Protein AF-A0A3D2X0L3-F1 (afdb_monomer_lite)

Radius of gyration: 28.04 Å; chains: 1; bounding box: 68×43×74 Å

Secondary structure (DSSP, 8-state):
---EEEEEEEE-SPP---TT-EEEEE-TT--EEEEEEEEEEEEETTTTEEEEEEEEEHHHHTT--EE--S-HHHHSPPSS-------TT-EEETTTTEEHHHHHHHHHHHT--BGGGGGGGTTT-STTTTTTTTTTHHHHHHHTT--GGGSBPPPP-S-SS---HHHHHT-----

Structure (mmCIF, N/CA/C/O backbone):
data_AF-A0A3D2X0L3-F1
#
_entry.id   AF-A0A3D2X0L3-F1
#
loop_
_atom_site.group_PDB
_atom_site.id
_atom_site.type_symbol
_atom_site.label_atom_id
_atom_site.label_alt_id
_atom_site.label_comp_id
_atom_site.label_asym_id
_atom_site.label_entity_id
_atom_site.label_seq_id
_atom_site.pdbx_PDB_ins_code
_atom_site.Cartn_x
_atom_site.Cartn_y
_atom_site.Cartn_z
_atom_site.occupancy
_atom_site.B_iso_or_equiv
_atom_site.auth_seq_id
_atom_site.auth_comp_id
_atom_site.auth_asym_id
_atom_site.auth_atom_id
_atom_site.pdbx_PDB_model_num
ATOM 1 N N . ASN A 1 1 ? -24.242 -9.607 47.322 1.00 45.78 1 ASN A N 1
ATOM 2 C CA . ASN A 1 1 ? -24.404 -10.286 46.016 1.00 45.78 1 ASN A CA 1
ATOM 3 C C . ASN A 1 1 ? -24.070 -9.329 44.886 1.00 45.78 1 ASN A C 1
ATOM 5 O O . ASN A 1 1 ? -24.966 -8.875 44.189 1.00 45.78 1 ASN A O 1
ATOM 9 N N . GLU A 1 2 ? -22.793 -9.000 44.711 1.00 59.47 2 GLU A N 1
ATOM 10 C CA . GLU A 1 2 ? -22.341 -8.209 43.562 1.00 59.47 2 GLU A CA 1
ATOM 11 C C . GLU A 1 2 ? -21.784 -9.179 42.518 1.00 59.47 2 GLU A C 1
ATOM 13 O O . GLU A 1 2 ? -20.643 -9.620 42.600 1.00 59.47 2 GLU A O 1
ATOM 18 N N . SER A 1 3 ? -22.630 -9.613 41.583 1.00 80.56 3 SER A N 1
ATOM 19 C CA . SER A 1 3 ? -22.242 -10.537 40.505 1.00 80.56 3 SER A CA 1
ATOM 20 C C . SER A 1 3 ? -21.736 -9.818 39.248 1.00 80.56 3 SER A C 1
ATOM 22 O O . SER A 1 3 ? -21.278 -10.468 38.306 1.00 80.56 3 SER A O 1
ATOM 24 N N . THR A 1 4 ? -21.802 -8.484 39.218 1.00 87.25 4 THR A N 1
ATOM 25 C CA . THR A 1 4 ? -21.570 -7.674 38.016 1.00 87.25 4 THR A CA 1
ATOM 26 C C . THR A 1 4 ? -20.696 -6.465 38.312 1.00 87.25 4 THR A C 1
ATOM 28 O O . THR A 1 4 ? -20.857 -5.849 39.361 1.00 87.25 4 THR A O 1
ATOM 31 N N . ALA A 1 5 ? -19.828 -6.105 37.371 1.00 90.06 5 ALA A N 1
ATOM 32 C CA . ALA A 1 5 ? -18.968 -4.929 37.428 1.00 90.06 5 ALA A CA 1
ATOM 33 C C . ALA A 1 5 ? -19.333 -3.944 36.308 1.00 90.06 5 ALA A C 1
ATOM 35 O O . ALA A 1 5 ? -19.627 -4.353 35.180 1.00 90.06 5 ALA A O 1
ATOM 36 N N . GLU A 1 6 ? -19.299 -2.648 36.612 1.00 93.12 6 GLU A N 1
ATOM 37 C CA . GLU A 1 6 ? -19.450 -1.582 35.622 1.00 93.12 6 GLU A CA 1
ATOM 38 C C . GLU A 1 6 ? -18.067 -1.110 35.162 1.00 93.12 6 GLU A C 1
ATOM 40 O O . GLU A 1 6 ? -17.219 -0.757 35.980 1.00 93.12 6 GLU A O 1
ATOM 45 N N . VAL A 1 7 ? -17.839 -1.108 33.849 1.00 93.25 7 VAL A N 1
ATOM 46 C CA . VAL A 1 7 ? -16.586 -0.654 33.233 1.00 93.25 7 VAL A CA 1
ATOM 47 C C . VAL A 1 7 ? -16.899 0.491 32.281 1.00 93.25 7 VAL A C 1
ATOM 49 O O . VAL A 1 7 ? -17.898 0.463 31.563 1.00 93.25 7 VAL A O 1
ATOM 52 N N . ILE A 1 8 ? -16.050 1.515 32.275 1.00 94.12 8 ILE A N 1
ATOM 53 C CA . ILE A 1 8 ? -16.180 2.663 31.377 1.00 94.12 8 ILE A CA 1
ATOM 54 C C . ILE A 1 8 ? -15.081 2.559 30.332 1.00 94.12 8 ILE A C 1
ATOM 56 O O . ILE A 1 8 ? -13.901 2.600 30.675 1.00 94.12 8 ILE A O 1
ATOM 60 N N . LEU A 1 9 ? -15.469 2.461 29.064 1.00 93.25 9 LEU A N 1
ATOM 61 C CA . LEU A 1 9 ? -14.533 2.404 27.949 1.00 93.25 9 LEU A CA 1
ATOM 62 C C . LEU A 1 9 ? -14.677 3.639 27.054 1.00 93.25 9 LEU A C 1
ATOM 64 O O . LEU A 1 9 ? -15.803 4.017 26.706 1.00 93.25 9 LEU A O 1
ATOM 68 N N . PRO A 1 10 ? -13.562 4.274 26.654 1.00 92.25 10 PRO A N 1
ATOM 69 C CA . PRO A 1 10 ? -13.583 5.239 25.570 1.00 92.25 10 PRO A CA 1
ATOM 70 C C . PRO A 1 10 ? -13.825 4.516 24.238 1.00 92.25 10 PRO A C 1
ATOM 72 O O . PRO A 1 10 ? -13.241 3.473 23.953 1.00 92.25 10 PRO A O 1
ATOM 75 N N . HIS A 1 11 ? -14.698 5.082 23.417 1.00 92.00 11 HIS A N 1
ATOM 76 C CA . HIS A 1 11 ? -15.043 4.600 22.091 1.00 92.00 11 HIS A CA 1
ATOM 77 C C . HIS A 1 11 ? -14.860 5.740 21.088 1.00 92.00 11 HIS A C 1
ATOM 79 O O . HIS A 1 11 ? -15.604 6.727 21.090 1.00 92.00 11 HIS A O 1
ATOM 85 N N . GLU A 1 12 ? -13.821 5.608 20.268 1.00 88.44 12 GLU A N 1
ATOM 86 C CA . GLU A 1 12 ? -13.377 6.634 19.318 1.00 88.44 12 GLU A CA 1
ATOM 87 C C . GLU A 1 12 ? -14.202 6.651 18.023 1.00 88.44 12 GLU A C 1
ATOM 89 O O . GLU A 1 12 ? -14.248 7.659 17.324 1.00 88.44 12 GLU A O 1
ATOM 94 N N . TYR A 1 13 ? -14.886 5.549 17.713 1.00 87.25 13 TYR A N 1
ATOM 95 C CA . TYR A 1 13 ? -15.714 5.422 16.519 1.00 87.25 13 TYR A CA 1
ATOM 96 C C . TYR A 1 13 ? -17.123 5.981 16.747 1.00 87.25 13 TYR A C 1
ATOM 98 O O . TYR A 1 13 ? -17.556 6.230 17.878 1.00 87.25 13 TYR A O 1
ATOM 106 N N . ILE A 1 14 ? -17.859 6.179 15.650 1.00 86.62 14 ILE A N 1
ATOM 107 C CA . ILE A 1 14 ? -19.290 6.484 15.713 1.00 86.62 14 ILE A CA 1
ATOM 108 C C . ILE A 1 14 ? -19.996 5.225 16.238 1.00 86.62 14 ILE A C 1
ATOM 110 O O . ILE A 1 14 ? -19.920 4.186 15.578 1.00 86.62 14 ILE A O 1
ATOM 114 N N . PRO A 1 15 ? -20.669 5.283 17.401 1.00 85.62 15 PRO A N 1
ATOM 115 C CA . PRO A 1 15 ? -21.303 4.106 17.968 1.00 85.62 15 PRO A CA 1
ATOM 116 C C . PRO A 1 15 ? -22.421 3.601 17.054 1.00 85.62 15 PRO A C 1
ATOM 118 O O . PRO A 1 15 ? -23.367 4.329 16.759 1.00 85.62 15 PRO A O 1
ATOM 121 N N . ALA A 1 16 ? -22.327 2.340 16.638 1.00 86.62 16 ALA A N 1
ATOM 122 C CA . ALA A 1 16 ? -23.366 1.663 15.860 1.00 86.62 16 ALA A CA 1
ATOM 123 C C . ALA A 1 16 ? -24.437 0.982 16.741 1.00 86.62 16 ALA A C 1
ATOM 125 O O . ALA A 1 16 ? -25.335 0.327 16.221 1.00 86.62 16 ALA A O 1
ATOM 126 N N . PHE A 1 17 ? -24.332 1.119 18.064 1.00 87.25 17 PHE A N 1
ATOM 127 C CA . PHE A 1 17 ? -25.174 0.473 19.074 1.00 87.25 17 PHE A CA 1
ATOM 128 C C . PHE A 1 17 ? -25.852 1.510 19.976 1.00 87.25 17 PHE A C 1
ATOM 130 O O . PHE A 1 17 ? -25.424 2.667 20.061 1.00 87.25 17 PHE A O 1
ATOM 137 N N . LYS A 1 18 ? -26.919 1.093 20.655 1.00 89.94 18 LYS A N 1
ATOM 138 C CA . LYS A 1 18 ? -27.722 1.905 21.574 1.00 89.94 18 LYS A CA 1
ATOM 139 C C . LYS A 1 18 ? -27.572 1.414 23.015 1.00 89.94 18 LYS A C 1
ATOM 141 O O . LYS A 1 18 ? -27.026 0.351 23.293 1.00 89.94 18 LYS A O 1
ATOM 146 N N . VAL A 1 19 ? -28.067 2.218 23.953 1.00 91.12 19 VAL A N 1
ATOM 147 C CA . VAL A 1 19 ? -28.199 1.807 25.357 1.00 91.12 19 VAL A CA 1
ATOM 148 C C . VAL A 1 19 ? -29.169 0.623 25.440 1.00 91.12 19 VAL A C 1
ATOM 150 O O . VAL A 1 19 ? -30.259 0.695 24.877 1.00 91.12 19 VAL A O 1
ATOM 153 N N . GLY A 1 20 ? -28.763 -0.444 26.128 1.00 89.38 20 GLY A N 1
ATOM 154 C CA . GLY A 1 20 ? -29.472 -1.725 26.223 1.00 89.38 20 GLY A CA 1
ATOM 155 C C . GLY A 1 20 ? -28.964 -2.810 25.265 1.00 89.38 20 GLY A C 1
ATOM 156 O O . GLY A 1 20 ? -29.277 -3.983 25.460 1.00 89.38 20 GLY A O 1
ATOM 157 N N . ASP A 1 21 ? -28.153 -2.459 24.263 1.00 91.06 21 ASP A N 1
ATOM 158 C CA . ASP A 1 21 ? -27.589 -3.453 23.348 1.00 91.06 21 ASP A CA 1
ATOM 159 C C . ASP A 1 21 ? -26.460 -4.248 24.018 1.00 91.06 21 ASP A C 1
ATOM 161 O O . ASP A 1 21 ? -25.726 -3.745 24.877 1.00 91.06 21 ASP A O 1
ATOM 165 N N . LYS A 1 22 ? -26.294 -5.501 23.587 1.00 91.88 22 LYS A N 1
ATOM 166 C CA . LYS A 1 22 ? -25.153 -6.339 23.957 1.00 91.88 22 LYS A CA 1
ATOM 167 C C . LYS A 1 22 ? -24.033 -6.162 22.946 1.00 91.88 22 LYS A C 1
ATOM 169 O O . LYS A 1 22 ? -24.240 -6.358 21.751 1.00 91.88 22 LYS A O 1
ATOM 174 N N . ILE A 1 23 ? -22.847 -5.811 23.432 1.00 92.06 23 ILE A N 1
ATOM 175 C CA . ILE A 1 23 ? -21.671 -5.576 22.597 1.00 92.06 23 ILE A CA 1
ATOM 176 C C . ILE A 1 23 ? -20.517 -6.509 22.976 1.00 92.06 23 ILE A C 1
ATOM 178 O O . ILE A 1 23 ? -20.298 -6.780 24.160 1.00 92.06 23 ILE A O 1
ATOM 182 N N . PRO A 1 24 ? -19.746 -7.000 21.991 1.00 92.75 24 PRO A N 1
ATOM 183 C CA . PRO A 1 24 ? -18.588 -7.842 22.251 1.00 92.75 24 PRO A CA 1
ATOM 184 C C . PRO A 1 24 ? -17.455 -7.027 22.884 1.00 92.75 24 PRO A C 1
ATOM 186 O O . PRO A 1 24 ? -16.933 -6.086 22.274 1.00 92.75 24 PRO A O 1
ATOM 189 N N . VAL A 1 25 ? -17.036 -7.416 24.088 1.00 93.31 25 VAL A N 1
ATOM 190 C CA . VAL A 1 25 ? -15.901 -6.799 24.789 1.00 93.31 25 VAL A CA 1
ATOM 191 C C . VAL A 1 25 ? -14.650 -7.663 24.694 1.00 93.31 25 VAL A C 1
ATOM 193 O O . VAL A 1 25 ? -14.714 -8.894 24.610 1.00 93.31 25 VAL A O 1
ATOM 196 N N . ALA A 1 26 ? -13.499 -7.001 24.687 1.00 93.31 26 ALA A N 1
ATOM 197 C CA . ALA A 1 26 ? -12.195 -7.619 24.526 1.00 93.31 26 ALA A CA 1
ATOM 198 C C . ALA A 1 26 ? -11.211 -7.190 25.621 1.00 93.31 26 ALA A C 1
ATOM 200 O O . ALA A 1 26 ? -11.364 -6.133 26.244 1.00 93.31 26 ALA A O 1
ATOM 201 N N . ASP A 1 27 ? -10.199 -8.026 25.842 1.00 93.69 27 ASP A N 1
ATOM 202 C CA . ASP A 1 27 ? -9.069 -7.719 26.719 1.00 93.69 27 ASP A CA 1
ATOM 203 C C . ASP A 1 27 ? -8.007 -6.839 26.033 1.00 93.69 27 ASP A C 1
ATOM 205 O O . ASP A 1 27 ? -8.134 -6.460 24.866 1.00 93.69 27 ASP A O 1
ATOM 209 N N . GLN A 1 28 ? -6.928 -6.536 26.758 1.00 91.19 28 GLN A N 1
ATOM 210 C CA . GLN A 1 28 ? -5.771 -5.777 26.263 1.00 91.19 28 GLN A CA 1
ATOM 211 C C . GLN A 1 28 ? -5.075 -6.392 25.028 1.00 91.19 28 GLN A C 1
ATOM 213 O O . GLN A 1 28 ? -4.314 -5.704 24.352 1.00 91.19 28 GLN A O 1
ATOM 218 N N . HIS A 1 29 ? -5.314 -7.672 24.726 1.00 90.31 29 HIS A N 1
ATOM 219 C CA . HIS A 1 29 ? -4.767 -8.373 23.560 1.00 90.31 29 HIS A CA 1
ATOM 220 C C . HIS A 1 29 ? -5.793 -8.501 22.421 1.00 90.31 29 HIS A C 1
ATOM 222 O O . HIS A 1 29 ? -5.514 -9.142 21.407 1.00 90.31 29 HIS A O 1
ATOM 228 N N . GLY A 1 30 ? -6.990 -7.924 22.571 1.00 86.62 30 GLY A N 1
ATOM 229 C CA . GLY A 1 30 ? -8.071 -8.024 21.591 1.00 86.62 30 GLY A CA 1
ATOM 230 C C . GLY A 1 30 ? -8.813 -9.366 21.612 1.00 86.62 30 GLY A C 1
ATOM 231 O O . GLY A 1 30 ? -9.643 -9.626 20.725 1.00 86.62 30 GLY A O 1
ATOM 232 N N . LYS A 1 31 ? -8.563 -10.225 22.611 1.00 89.62 31 LYS A N 1
ATOM 233 C CA . LYS A 1 31 ? -9.270 -11.500 22.766 1.00 89.62 31 LYS A CA 1
ATOM 234 C C . LYS A 1 31 ? -10.683 -11.242 23.274 1.00 89.62 31 LYS A C 1
ATOM 236 O O . LYS A 1 31 ? -10.885 -10.488 24.219 1.00 89.62 31 LYS A O 1
ATOM 241 N N . PHE A 1 32 ? -11.657 -11.897 22.649 1.00 91.25 32 PHE A N 1
ATOM 242 C CA . PHE A 1 32 ? -13.054 -11.833 23.066 1.00 91.25 32 PHE A CA 1
ATOM 243 C C . PHE A 1 32 ? -13.227 -12.397 24.484 1.00 91.25 32 PHE A C 1
ATOM 245 O O . PHE A 1 32 ? -12.731 -13.491 24.775 1.00 91.25 32 PHE A O 1
ATOM 252 N N . LEU A 1 33 ? -13.926 -11.654 25.344 1.00 91.38 33 LEU A N 1
ATOM 253 C CA . LEU A 1 33 ? -14.230 -12.061 26.717 1.00 91.38 33 LEU A CA 1
ATOM 254 C C . LEU A 1 33 ? -15.691 -12.491 26.856 1.00 91.38 33 LEU A C 1
ATOM 256 O O . LEU A 1 33 ? -15.963 -13.642 27.190 1.00 91.38 33 LEU A O 1
ATOM 260 N N . GLU A 1 34 ? -16.620 -11.569 26.611 1.00 91.88 34 GLU A N 1
ATOM 261 C CA . GLU A 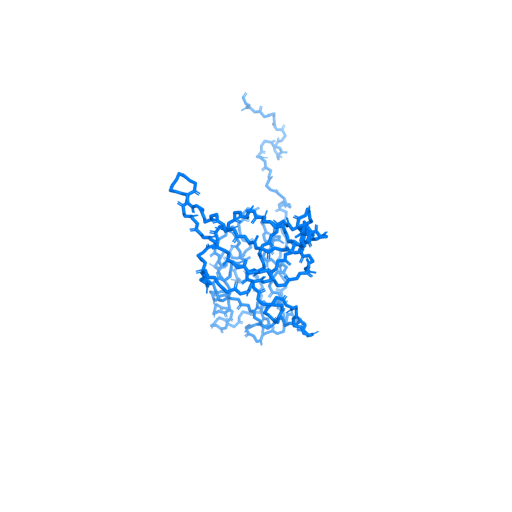1 34 ? -18.061 -11.788 26.738 1.00 91.88 34 GLU A CA 1
ATOM 262 C C . GLU A 1 34 ? -18.850 -10.730 25.953 1.00 91.88 34 GLU A C 1
ATOM 264 O O . GLU A 1 34 ? -18.284 -9.778 25.410 1.00 91.88 34 GLU A O 1
ATOM 269 N N . GLU A 1 35 ? -20.170 -10.896 25.899 1.00 92.44 35 GLU A N 1
ATOM 270 C CA . GLU A 1 35 ? -21.084 -9.851 25.445 1.00 92.44 35 GLU A CA 1
ATOM 271 C C . GLU A 1 35 ? -21.576 -9.041 26.648 1.00 92.44 35 GLU A C 1
ATOM 273 O O . GLU A 1 35 ? -22.291 -9.561 27.507 1.00 92.44 35 GLU A O 1
ATOM 278 N N . ALA A 1 36 ? -21.178 -7.772 26.70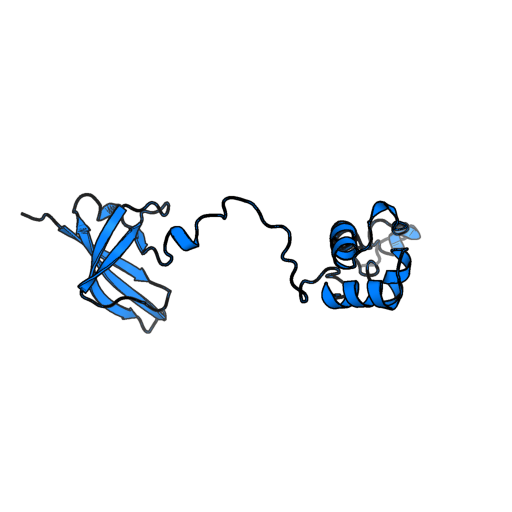9 1.00 92.50 36 ALA A N 1
ATOM 279 C CA . ALA A 1 36 ? -21.519 -6.860 27.793 1.00 92.50 36 ALA A CA 1
ATOM 280 C C . ALA A 1 36 ? -22.689 -5.955 27.396 1.00 92.50 36 ALA A C 1
ATOM 282 O O . ALA A 1 36 ? -22.776 -5.503 26.255 1.00 92.50 36 ALA A O 1
ATOM 283 N N . GLU A 1 37 ? -23.581 -5.667 28.338 1.00 93.19 37 GLU A N 1
ATOM 284 C CA . GLU A 1 37 ? -24.736 -4.794 28.104 1.00 93.19 37 GLU A CA 1
ATOM 285 C C . GLU A 1 37 ? -24.341 -3.321 28.259 1.00 93.19 37 GLU A C 1
ATOM 287 O O . GLU A 1 37 ? -23.687 -2.944 29.238 1.00 93.19 37 GLU A O 1
ATOM 292 N N . VAL A 1 38 ? -24.747 -2.473 27.314 1.00 93.88 38 VAL A N 1
ATOM 293 C CA . VAL A 1 38 ? -24.506 -1.027 27.381 1.00 93.88 38 VAL A CA 1
ATOM 294 C C . VAL A 1 38 ? -25.507 -0.377 28.332 1.00 93.88 38 VAL A C 1
ATOM 296 O O . VAL A 1 38 ? -26.688 -0.263 28.023 1.00 93.88 38 VAL A O 1
ATOM 299 N N . VAL A 1 39 ? -25.026 0.128 29.466 1.00 93.19 39 VAL A N 1
ATOM 300 C CA . VAL A 1 39 ? -25.867 0.774 30.489 1.00 93.19 39 VAL A CA 1
ATOM 301 C C . VAL A 1 39 ? -26.071 2.253 30.189 1.00 93.19 39 VAL A C 1
ATOM 303 O O . VAL A 1 39 ? -27.145 2.812 30.406 1.00 93.19 39 VAL A O 1
ATOM 306 N N . LYS A 1 40 ? -25.016 2.925 29.724 1.00 92.00 40 LYS A N 1
ATOM 307 C CA . LYS A 1 40 ? -25.028 4.374 29.527 1.00 92.00 40 LYS A CA 1
ATOM 308 C C . LYS A 1 40 ? -23.998 4.785 28.495 1.00 92.00 40 LYS A C 1
ATOM 310 O O . LYS A 1 40 ? -22.905 4.238 28.431 1.00 92.00 40 LYS A O 1
ATOM 315 N N . MET A 1 41 ? -24.318 5.821 27.734 1.00 91.75 41 MET A N 1
ATOM 316 C CA . MET A 1 41 ? -23.386 6.441 26.801 1.00 91.75 41 MET A CA 1
ATOM 317 C C . MET A 1 41 ? -23.340 7.941 27.044 1.00 91.75 41 MET A C 1
ATOM 319 O O . MET A 1 41 ? -24.372 8.588 27.227 1.00 91.75 41 MET A O 1
ATOM 323 N N . ARG A 1 42 ? -22.132 8.503 27.077 1.00 91.94 42 ARG A N 1
ATOM 324 C CA . ARG A 1 42 ? -21.912 9.944 27.221 1.00 91.94 42 ARG A CA 1
ATOM 325 C C . ARG A 1 42 ? -20.901 10.416 26.197 1.00 91.94 42 ARG A C 1
ATOM 327 O O . ARG A 1 42 ? -19.822 9.854 26.099 1.00 91.94 42 ARG A O 1
ATOM 334 N N . PHE A 1 43 ? -21.213 11.483 25.476 1.00 91.44 43 PHE A N 1
ATOM 335 C CA . PHE A 1 43 ? -20.255 12.097 24.564 1.00 91.44 43 PHE A CA 1
ATOM 336 C C . PHE A 1 43 ? -19.432 13.164 25.287 1.00 91.44 43 PHE A C 1
ATOM 338 O O . PHE A 1 43 ? -19.979 14.131 25.825 1.00 91.44 43 PHE A O 1
ATOM 345 N N . ASN A 1 44 ? -18.110 13.005 25.296 1.00 90.12 44 ASN A N 1
ATOM 346 C CA . ASN A 1 44 ? -17.208 14.002 25.849 1.00 90.12 44 ASN A CA 1
ATOM 347 C C . ASN A 1 44 ? -16.834 15.026 24.769 1.00 90.12 44 ASN A C 1
ATOM 349 O O . ASN A 1 44 ? -15.976 14.766 23.930 1.00 90.12 44 ASN A O 1
ATOM 353 N N . LYS A 1 45 ? -17.445 16.218 24.819 1.00 87.88 45 LYS A N 1
ATOM 354 C CA . LYS A 1 45 ? -17.212 17.295 23.839 1.00 87.88 45 LYS A CA 1
ATOM 355 C C . LYS A 1 45 ? -15.754 17.769 23.778 1.00 87.88 45 LYS A C 1
ATOM 357 O O . LYS A 1 45 ? -15.308 18.165 22.707 1.00 87.88 45 LYS A O 1
ATOM 362 N N . LYS A 1 46 ? -15.011 17.714 24.893 1.00 90.38 46 LYS A N 1
ATOM 363 C CA . LYS A 1 46 ? -13.612 18.173 24.965 1.00 90.38 46 LYS A CA 1
ATOM 364 C C . LYS A 1 46 ? -12.675 17.267 24.164 1.00 90.38 46 LYS A C 1
ATOM 366 O O . LYS A 1 46 ? -11.826 17.767 23.439 1.00 90.38 46 LYS A O 1
ATOM 371 N N . TYR A 1 47 ? -12.858 15.952 24.279 1.00 87.56 47 TYR A N 1
ATOM 372 C CA . TYR A 1 47 ? -12.018 14.944 23.614 1.00 87.56 47 TYR A CA 1
ATOM 373 C C . TYR A 1 47 ? -12.689 14.304 22.389 1.00 87.56 47 TYR A C 1
ATOM 375 O O . TYR A 1 47 ? -12.149 13.367 21.817 1.00 87.56 47 TYR A O 1
ATOM 383 N N . LYS A 1 48 ? -13.886 14.773 22.005 1.00 88.75 48 LYS A N 1
ATOM 384 C CA . LYS A 1 48 ? -14.698 14.258 20.887 1.00 88.75 48 LYS A CA 1
ATOM 385 C C . LYS A 1 48 ? -14.857 12.725 20.884 1.00 88.75 48 LYS A C 1
ATOM 387 O O . LYS A 1 48 ? -14.908 12.113 19.827 1.00 88.75 48 LYS A O 1
ATOM 392 N N . THR A 1 49 ? -14.950 12.114 22.068 1.00 90.50 49 THR A N 1
ATOM 393 C CA . THR A 1 49 ? -14.963 10.650 22.264 1.00 90.50 49 THR A CA 1
ATOM 394 C C . THR A 1 49 ? -16.216 10.219 23.028 1.00 90.50 49 THR A C 1
ATOM 396 O O . THR A 1 49 ? -16.663 10.926 23.940 1.00 90.50 49 THR A O 1
ATOM 399 N N . HIS A 1 50 ? -16.786 9.060 22.690 1.00 91.88 50 HIS A N 1
ATOM 400 C CA . HIS A 1 50 ? -17.902 8.477 23.435 1.00 91.88 50 HIS A CA 1
ATOM 401 C C . HIS A 1 50 ? -17.378 7.671 24.626 1.00 91.88 50 HIS A C 1
ATOM 403 O O . HIS A 1 50 ? -16.552 6.787 24.468 1.00 91.88 50 HIS A O 1
ATOM 409 N N . LEU A 1 51 ? -17.862 7.958 25.828 1.00 93.31 51 LEU A N 1
ATOM 410 C CA . LEU A 1 51 ? -17.650 7.140 27.016 1.00 93.31 51 LEU A CA 1
ATOM 411 C C . LEU A 1 51 ? -18.826 6.178 27.148 1.00 93.31 51 LEU A C 1
ATOM 413 O O . LEU A 1 51 ? -19.961 6.606 27.393 1.00 93.31 51 LEU A O 1
ATOM 417 N N . VAL A 1 52 ? -18.550 4.893 26.964 1.00 93.88 52 VAL A N 1
ATOM 418 C CA . VAL A 1 52 ? -19.541 3.820 27.004 1.00 93.88 52 VAL A CA 1
ATOM 419 C C . VAL A 1 52 ? -19.392 3.090 28.330 1.00 93.88 52 VAL A C 1
ATOM 421 O O . VAL A 1 52 ? -18.336 2.549 28.642 1.00 93.88 52 VAL A O 1
ATOM 424 N N . HIS A 1 53 ? -20.454 3.114 29.121 1.00 94.50 53 HIS A N 1
ATOM 425 C CA . HIS A 1 53 ? -20.574 2.341 30.344 1.00 94.50 53 HIS A CA 1
ATOM 426 C C . HIS A 1 53 ? -21.170 0.983 29.998 1.00 94.50 53 HIS A C 1
ATOM 428 O O . HIS A 1 53 ? -22.270 0.907 29.440 1.00 94.50 53 HIS A O 1
ATOM 434 N N . ILE A 1 54 ? -20.451 -0.071 30.349 1.00 93.75 54 ILE A N 1
ATOM 435 C CA . ILE A 1 54 ? -20.831 -1.452 30.085 1.00 93.75 54 ILE A CA 1
ATOM 436 C C . ILE A 1 54 ? -20.938 -2.234 31.386 1.00 93.75 54 ILE A C 1
ATOM 438 O O . ILE A 1 54 ? -20.165 -2.026 32.325 1.00 93.75 54 ILE A O 1
ATOM 442 N N . LYS A 1 55 ? -21.886 -3.164 31.424 1.00 93.94 55 LYS A N 1
ATOM 443 C CA . LYS A 1 55 ? -22.062 -4.105 32.525 1.00 93.94 55 LYS A CA 1
ATOM 444 C C . LYS A 1 55 ? -21.458 -5.450 32.146 1.00 93.94 55 LYS A C 1
ATOM 446 O O . LYS A 1 55 ? -21.858 -6.062 31.159 1.00 93.94 55 LYS A O 1
ATOM 451 N N . THR A 1 56 ? -20.500 -5.888 32.950 1.00 91.94 56 THR A N 1
ATOM 452 C CA . THR A 1 56 ? -19.674 -7.085 32.737 1.00 91.94 56 THR A CA 1
ATOM 453 C C . THR A 1 56 ? -19.772 -8.018 33.942 1.00 91.94 56 THR A C 1
ATOM 455 O O . THR A 1 56 ? -20.277 -7.634 35.005 1.00 91.94 56 THR A O 1
ATOM 458 N N . SER A 1 57 ? -19.299 -9.253 33.808 1.00 91.50 57 SER A N 1
ATOM 459 C CA . SER A 1 57 ? -19.143 -10.160 34.946 1.00 91.50 57 SER A CA 1
ATOM 460 C C . SER A 1 57 ? -17.992 -9.705 35.850 1.00 91.50 57 SER A C 1
ATOM 462 O O . SER A 1 57 ? -16.975 -9.193 35.380 1.00 91.50 57 SER A O 1
ATOM 464 N N . LEU A 1 58 ? -18.108 -9.932 37.164 1.00 90.25 58 LEU A N 1
ATOM 465 C CA . LEU A 1 58 ? -17.080 -9.509 38.132 1.00 90.25 58 LEU A CA 1
ATOM 466 C C . LEU A 1 58 ? -15.678 -10.061 37.791 1.00 90.25 58 LEU A C 1
ATOM 468 O O . LEU A 1 58 ? -14.665 -9.396 37.987 1.00 90.25 58 LEU A O 1
ATOM 472 N N . LYS A 1 59 ? -15.624 -11.274 37.224 1.00 87.88 59 LYS A N 1
ATOM 473 C CA . LYS A 1 59 ? -14.386 -11.939 36.795 1.00 87.88 59 LYS A CA 1
ATOM 474 C C . LYS A 1 59 ? -13.705 -11.231 35.618 1.00 87.88 59 LYS A C 1
ATOM 476 O O . LYS A 1 59 ? -12.475 -11.254 35.528 1.00 87.88 59 LYS A O 1
ATOM 481 N N . ASN A 1 60 ? -14.491 -10.654 34.711 1.00 89.31 60 ASN A N 1
ATOM 482 C CA . ASN A 1 60 ? -13.995 -10.039 33.483 1.00 89.31 60 ASN A CA 1
ATOM 483 C C . ASN A 1 60 ? -13.843 -8.519 33.601 1.00 89.31 60 ASN A C 1
ATOM 485 O O . ASN A 1 60 ? -13.028 -7.964 32.873 1.00 89.31 60 ASN A O 1
ATOM 489 N N . GLY A 1 61 ? -14.521 -7.857 34.544 1.00 87.69 61 GLY A N 1
ATOM 490 C CA . GLY A 1 61 ? -14.495 -6.395 34.682 1.00 87.69 61 GLY A CA 1
ATOM 491 C C . GLY A 1 61 ? -13.089 -5.783 34.744 1.00 87.69 61 GLY A C 1
ATOM 492 O O . GLY A 1 61 ? -12.822 -4.802 34.062 1.00 87.69 61 GLY A O 1
ATOM 493 N N . ALA A 1 62 ? -12.151 -6.405 35.467 1.00 89.94 62 ALA A N 1
ATOM 494 C CA . ALA A 1 62 ? -10.761 -5.932 35.547 1.00 89.94 62 ALA A CA 1
ATOM 495 C C . ALA A 1 62 ? -9.913 -6.221 34.290 1.00 89.94 62 ALA A C 1
ATOM 497 O O . ALA A 1 62 ? -8.816 -5.690 34.152 1.00 89.94 62 ALA A O 1
ATOM 498 N N . LYS A 1 63 ? -10.385 -7.097 33.395 1.00 92.38 63 LYS A N 1
ATOM 499 C CA . LYS A 1 63 ? -9.672 -7.521 32.177 1.00 92.38 63 LYS A CA 1
ATOM 500 C C . LYS A 1 63 ? -10.160 -6.810 30.925 1.00 92.38 63 LYS A C 1
ATOM 502 O O . LYS A 1 63 ? -9.459 -6.813 29.919 1.00 92.38 63 LYS A O 1
ATOM 507 N N . VAL A 1 64 ? -11.373 -6.272 30.964 1.00 94.00 64 VAL A N 1
ATOM 508 C CA . VAL A 1 64 ? -11.986 -5.598 29.825 1.00 94.00 64 VAL A CA 1
ATOM 509 C C . VAL A 1 64 ? -11.222 -4.309 29.534 1.00 94.00 64 VAL A C 1
ATOM 511 O O . VAL A 1 64 ? -11.044 -3.463 30.407 1.00 94.00 64 VAL A O 1
ATOM 514 N N . SER A 1 65 ? -10.762 -4.164 28.294 1.00 91.81 65 SER A N 1
ATOM 515 C CA . SER A 1 65 ? -9.987 -2.997 27.852 1.00 91.81 65 SER A CA 1
ATOM 516 C C . SER A 1 65 ? -10.472 -2.416 26.524 1.00 91.81 65 SER A C 1
ATOM 518 O O . SER A 1 65 ? -10.080 -1.305 26.180 1.00 91.81 65 SER A O 1
ATOM 520 N N . GLY A 1 66 ? -11.341 -3.114 25.782 1.00 91.38 66 GLY A N 1
ATOM 521 C CA . GLY A 1 66 ? -11.830 -2.626 24.493 1.00 91.38 66 GLY A CA 1
ATOM 522 C C . GLY A 1 66 ? -13.202 -3.158 24.088 1.00 91.38 66 GLY A C 1
ATOM 523 O O . GLY A 1 66 ? -13.675 -4.178 24.587 1.00 91.38 66 GLY A O 1
ATOM 524 N N . ILE A 1 67 ? -13.829 -2.453 23.146 1.00 92.06 67 ILE A N 1
ATOM 525 C CA . ILE A 1 67 ? -15.064 -2.859 22.462 1.00 92.06 67 ILE A CA 1
ATOM 526 C C . ILE A 1 67 ? -14.678 -3.319 21.060 1.00 92.06 67 ILE A C 1
ATOM 528 O O . ILE A 1 67 ? -13.991 -2.593 20.337 1.00 92.06 67 ILE A O 1
ATOM 532 N N . ARG A 1 68 ? -15.122 -4.506 20.648 1.00 89.00 68 ARG A N 1
ATOM 533 C CA . ARG A 1 68 ? -14.854 -5.001 19.297 1.00 89.00 68 ARG A CA 1
ATOM 534 C C . ARG A 1 68 ? -15.790 -4.309 18.300 1.00 89.00 68 ARG A C 1
ATOM 536 O O . ARG A 1 68 ? -17.004 -4.447 18.375 1.00 89.00 68 ARG A O 1
ATOM 543 N N . VAL A 1 69 ? -15.201 -3.560 17.367 1.00 87.81 69 VAL A N 1
ATOM 544 C CA . VAL A 1 69 ? -15.929 -2.703 16.408 1.00 87.81 69 VAL A CA 1
ATOM 545 C C . VAL A 1 69 ? -16.302 -3.446 15.124 1.00 87.81 69 VAL A C 1
ATOM 547 O O . VAL A 1 69 ? -17.306 -3.135 14.493 1.00 87.81 69 VAL A O 1
ATOM 550 N N . GLN A 1 70 ? -15.503 -4.440 14.732 1.00 86.00 70 GLN A N 1
ATOM 551 C CA . GLN A 1 70 ? -15.694 -5.198 13.498 1.00 86.00 70 GLN A CA 1
ATOM 552 C C . GLN A 1 70 ? -16.034 -6.664 13.805 1.00 86.00 70 GLN A C 1
ATOM 554 O O . GLN A 1 70 ? -15.394 -7.268 14.675 1.00 86.00 70 GLN A O 1
ATOM 559 N N . PRO A 1 71 ? -17.007 -7.268 13.096 1.00 81.75 71 PRO A N 1
ATOM 560 C CA . PRO A 1 71 ? -17.291 -8.692 13.215 1.00 81.75 71 PRO A CA 1
ATOM 561 C C . PRO A 1 71 ? -16.079 -9.530 12.812 1.00 81.75 71 PRO A C 1
ATOM 563 O O . PRO A 1 71 ? -15.400 -9.232 11.832 1.00 81.75 71 PRO A O 1
ATOM 566 N N . GLU A 1 72 ? -15.853 -10.642 13.506 1.00 80.88 72 GLU A N 1
ATOM 567 C CA . GLU A 1 72 ? -14.713 -11.526 13.232 1.00 80.88 72 GLU A CA 1
ATOM 568 C C . GLU A 1 72 ? -14.721 -12.070 11.794 1.00 80.88 72 GLU A C 1
ATOM 570 O O . GLU A 1 72 ? -13.670 -12.222 11.180 1.00 80.88 72 GLU A O 1
ATOM 575 N N . LYS A 1 73 ? -15.911 -12.289 11.221 1.00 82.19 73 LYS A N 1
ATOM 576 C CA . LYS A 1 73 ? -16.075 -12.724 9.827 1.00 82.19 73 LYS A CA 1
ATOM 577 C C . LYS A 1 73 ? -15.489 -11.728 8.818 1.00 82.19 73 LYS A C 1
ATOM 579 O O . LYS A 1 73 ? -15.055 -12.152 7.756 1.00 82.19 73 LYS A O 1
ATOM 584 N N . THR A 1 74 ? -15.479 -10.437 9.143 1.00 82.81 74 THR A N 1
ATOM 585 C CA . THR A 1 74 ? -14.968 -9.376 8.263 1.00 82.81 74 THR A CA 1
ATOM 586 C C . THR A 1 74 ? -13.451 -9.238 8.355 1.00 82.81 74 THR A C 1
ATOM 588 O O . THR A 1 74 ? -12.813 -8.868 7.378 1.00 82.81 74 THR A O 1
ATOM 591 N N . VAL A 1 75 ? -12.875 -9.522 9.527 1.00 81.56 75 VAL A N 1
ATOM 592 C CA . VAL A 1 75 ? -11.438 -9.327 9.800 1.00 81.56 75 VAL A CA 1
ATOM 593 C C . VAL A 1 75 ? -10.625 -10.589 9.521 1.00 81.56 75 VAL A C 1
ATOM 595 O O . VAL A 1 75 ? -9.413 -10.515 9.326 1.00 81.56 75 VAL A O 1
ATOM 598 N N . LYS A 1 76 ? -11.271 -11.761 9.509 1.00 83.94 76 LYS A N 1
ATOM 599 C CA . LYS A 1 76 ? -10.587 -13.011 9.185 1.00 83.94 76 LYS A CA 1
ATOM 600 C C . LYS A 1 76 ? -9.941 -12.910 7.801 1.00 83.94 76 LYS A C 1
ATOM 602 O O . LYS A 1 76 ? -10.622 -12.509 6.855 1.00 83.94 76 LYS A O 1
ATOM 607 N N . PRO A 1 77 ? -8.654 -13.282 7.676 1.00 82.81 77 PRO A N 1
ATOM 608 C CA . PRO A 1 77 ? -8.024 -13.357 6.371 1.00 82.81 77 PRO A CA 1
ATOM 609 C C . PRO A 1 77 ? -8.814 -14.325 5.489 1.00 82.81 77 PRO A C 1
ATOM 61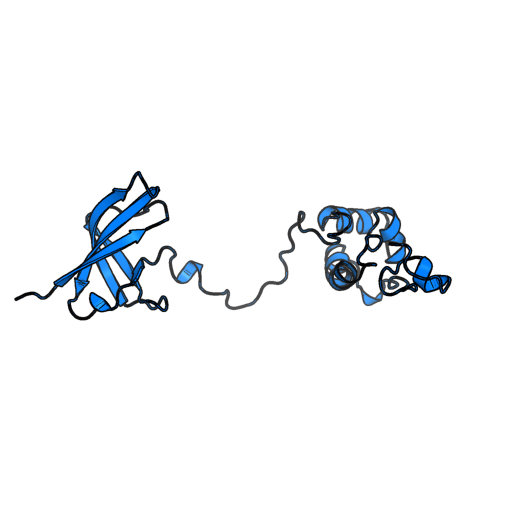1 O O . PRO A 1 77 ? -9.393 -15.303 5.976 1.00 82.81 77 PRO A O 1
ATOM 614 N N . MET A 1 78 ? -8.848 -14.037 4.189 1.00 82.88 78 MET A N 1
ATOM 615 C CA . MET A 1 78 ? -9.386 -14.976 3.209 1.00 82.88 78 MET A CA 1
ATOM 616 C C . MET A 1 78 ? -8.596 -16.288 3.291 1.00 82.88 78 MET A C 1
ATOM 618 O O . MET A 1 78 ? -7.410 -16.274 3.622 1.00 82.88 78 MET A O 1
ATOM 622 N N . ALA A 1 79 ? -9.262 -17.415 3.023 1.00 85.44 79 ALA A N 1
ATOM 623 C CA . ALA A 1 79 ? -8.620 -18.729 3.074 1.00 85.44 79 ALA A CA 1
ATOM 624 C C . ALA A 1 79 ? -7.429 -18.804 2.107 1.00 85.44 79 ALA A C 1
ATOM 626 O O . ALA A 1 79 ? -6.379 -19.330 2.465 1.00 85.44 79 ALA A O 1
ATOM 627 N N . ASP A 1 80 ? -7.587 -18.189 0.934 1.00 86.88 80 ASP A N 1
ATOM 628 C CA . ASP A 1 80 ? -6.564 -18.095 -0.094 1.00 86.88 80 ASP A CA 1
ATOM 629 C C . ASP A 1 80 ? -6.150 -16.630 -0.307 1.00 86.88 80 ASP A C 1
ATOM 631 O O . ASP A 1 80 ? -7.013 -15.747 -0.406 1.00 86.88 80 ASP A O 1
ATOM 635 N N . PRO A 1 81 ? -4.841 -16.334 -0.389 1.00 80.56 81 PRO A N 1
ATOM 636 C CA . PRO A 1 81 ? -4.368 -14.999 -0.723 1.00 80.56 81 PRO A CA 1
ATOM 637 C C . PRO A 1 81 ? -4.697 -14.664 -2.185 1.00 80.56 81 PRO A C 1
ATOM 639 O O . PRO A 1 81 ? -4.373 -15.426 -3.095 1.00 80.56 81 PRO A O 1
ATOM 642 N N . SER A 1 82 ? -5.288 -13.491 -2.425 1.00 80.69 82 SER A N 1
ATOM 643 C CA . SER A 1 82 ? -5.479 -12.953 -3.777 1.00 80.69 82 SER A CA 1
ATOM 644 C C . SER A 1 82 ? -4.396 -11.928 -4.108 1.00 80.69 82 SER A C 1
ATOM 646 O O . SER A 1 82 ? -4.203 -10.954 -3.382 1.00 80.69 82 SER A O 1
ATOM 648 N N . PHE A 1 83 ? -3.713 -12.136 -5.234 1.00 78.12 83 PHE A N 1
ATOM 649 C CA . PHE A 1 83 ? -2.726 -11.207 -5.803 1.00 78.12 83 PHE A CA 1
ATOM 650 C C . PHE A 1 83 ? -3.239 -10.528 -7.082 1.00 78.12 83 PHE A C 1
ATOM 652 O O . PHE A 1 83 ? -2.459 -9.964 -7.851 1.00 78.12 83 PHE A O 1
ATOM 659 N N . GLU A 1 84 ? -4.541 -10.635 -7.349 1.00 78.56 84 GLU A N 1
ATOM 660 C CA . GLU A 1 84 ? -5.155 -10.130 -8.579 1.00 78.56 84 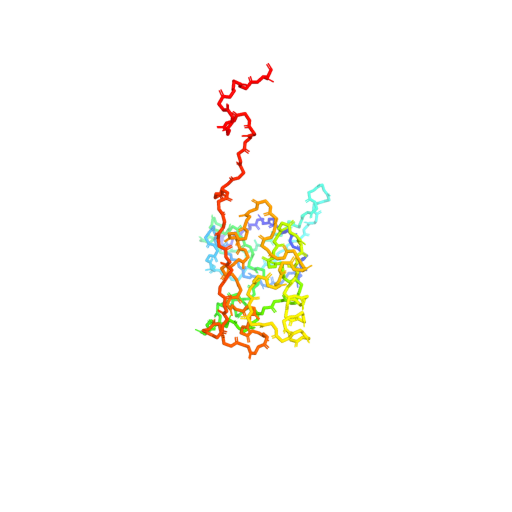GLU A CA 1
ATOM 661 C C . GLU A 1 84 ? -5.428 -8.632 -8.507 1.00 78.56 84 GLU A C 1
ATOM 663 O O . GLU A 1 84 ? -5.335 -7.929 -9.513 1.00 78.56 84 GLU A O 1
ATOM 668 N N . TYR A 1 85 ? -5.740 -8.131 -7.311 1.00 85.44 85 TYR A N 1
ATOM 669 C CA . TYR A 1 85 ? -6.071 -6.730 -7.140 1.00 85.44 85 TYR A CA 1
ATOM 670 C C . TYR A 1 85 ? -4.813 -5.863 -7.135 1.00 85.44 85 TYR A C 1
ATOM 672 O O . TYR A 1 85 ? -4.027 -5.871 -6.186 1.00 85.44 85 TYR A O 1
ATOM 680 N N . VAL A 1 86 ? -4.665 -5.062 -8.187 1.00 89.56 86 VAL A N 1
ATOM 681 C CA . VAL A 1 86 ? -3.694 -3.974 -8.259 1.00 89.56 86 VAL A CA 1
ATOM 682 C C . VAL A 1 86 ? -4.463 -2.693 -8.585 1.00 89.56 86 VAL A C 1
ATOM 684 O O . VAL A 1 86 ? -5.114 -2.640 -9.627 1.00 89.56 86 VAL A O 1
ATOM 687 N N . PRO A 1 87 ? -4.436 -1.671 -7.713 1.00 93.69 87 PRO A N 1
ATOM 688 C CA . PRO A 1 87 ? -5.218 -0.461 -7.920 1.00 93.69 87 PRO A CA 1
ATOM 689 C C . PRO A 1 87 ? -4.644 0.387 -9.062 1.00 93.69 87 PRO A C 1
ATOM 691 O O . PRO A 1 87 ? -3.444 0.656 -9.098 1.00 93.69 87 PRO A O 1
ATOM 694 N N . ASP A 1 88 ? -5.514 0.885 -9.942 1.00 96.00 88 ASP A N 1
ATOM 695 C CA . ASP A 1 88 ? -5.153 1.746 -11.080 1.00 96.00 88 ASP A CA 1
ATOM 696 C C . ASP A 1 88 ? -4.365 2.997 -10.666 1.00 96.00 88 ASP A C 1
ATOM 698 O O . ASP A 1 88 ? -3.416 3.399 -11.340 1.00 96.00 88 ASP A O 1
ATOM 702 N N . ASN A 1 89 ? -4.746 3.606 -9.542 1.00 96.75 89 ASN A N 1
ATOM 703 C CA . ASN A 1 89 ? -4.104 4.792 -8.976 1.00 96.75 89 ASN A CA 1
ATOM 704 C C . ASN A 1 89 ? -2.892 4.465 -8.087 1.00 96.75 89 ASN A C 1
ATOM 706 O O . ASN A 1 89 ? -2.313 5.373 -7.490 1.00 96.75 89 ASN A O 1
ATOM 710 N N . GLY A 1 90 ? -2.514 3.190 -7.964 1.00 96.19 90 GLY A N 1
ATOM 711 C CA . GLY A 1 90 ? -1.304 2.799 -7.253 1.00 96.19 90 GLY A CA 1
ATOM 712 C C . GLY A 1 90 ? -0.078 3.424 -7.912 1.00 96.19 90 GLY A C 1
ATOM 713 O O . GLY A 1 90 ? 0.049 3.399 -9.132 1.00 96.19 90 GLY A O 1
ATOM 714 N N . ILE A 1 91 ? 0.831 3.992 -7.123 1.00 96.88 91 ILE A N 1
ATOM 715 C CA . ILE A 1 91 ? 2.052 4.613 -7.646 1.00 96.88 91 ILE A CA 1
ATOM 716 C C . ILE A 1 91 ? 3.132 3.546 -7.821 1.00 96.88 91 ILE A C 1
ATOM 718 O O . ILE A 1 91 ? 3.563 2.924 -6.851 1.00 96.88 91 ILE A O 1
ATOM 722 N N . VAL A 1 92 ? 3.597 3.362 -9.057 1.00 96.81 92 VAL A N 1
ATOM 723 C CA . VAL A 1 92 ? 4.693 2.440 -9.386 1.00 96.81 92 VAL A CA 1
ATOM 724 C C . VAL A 1 92 ? 6.038 3.150 -9.260 1.00 96.81 92 VAL A C 1
ATOM 726 O O . VAL A 1 92 ? 6.959 2.633 -8.628 1.00 96.81 92 VAL A O 1
ATOM 729 N N . CYS A 1 93 ? 6.174 4.349 -9.838 1.00 96.94 93 CYS A N 1
ATOM 730 C CA . CYS A 1 93 ? 7.401 5.144 -9.759 1.00 96.94 93 CYS A CA 1
ATOM 731 C C . CYS A 1 93 ? 7.198 6.358 -8.857 1.00 96.94 93 CYS A C 1
ATOM 733 O O . CYS A 1 93 ? 6.825 7.424 -9.328 1.00 96.94 93 CYS A O 1
ATOM 735 N N . HIS A 1 94 ? 7.490 6.207 -7.564 1.00 95.38 94 HIS A N 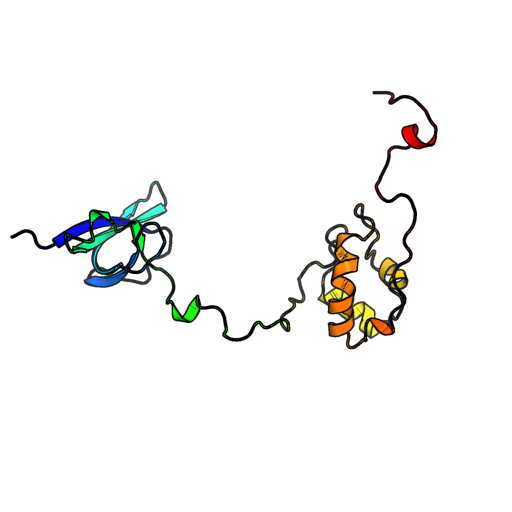1
ATOM 736 C CA . HIS A 1 94 ? 7.248 7.251 -6.563 1.00 95.38 94 HIS A CA 1
ATOM 737 C C . HIS A 1 94 ? 8.008 8.561 -6.823 1.00 95.38 94 HIS A C 1
ATOM 739 O O . HIS A 1 94 ? 7.487 9.633 -6.549 1.00 95.38 94 HIS A O 1
ATOM 745 N N . CYS A 1 95 ? 9.231 8.507 -7.359 1.00 95.44 95 CYS A N 1
ATOM 746 C CA . CYS A 1 95 ? 9.990 9.728 -7.657 1.00 95.44 95 CYS A CA 1
ATOM 747 C C . CYS A 1 95 ? 9.372 10.562 -8.787 1.00 95.44 95 CYS A C 1
ATOM 749 O O . CYS A 1 95 ? 9.619 11.756 -8.855 1.00 95.44 95 CYS A O 1
ATOM 751 N N . GLU A 1 96 ? 8.615 9.922 -9.677 1.00 97.06 96 GLU A N 1
ATOM 752 C CA . GLU A 1 96 ? 8.069 10.534 -10.897 1.00 97.06 96 GLU A CA 1
ATOM 753 C C . GLU A 1 96 ? 6.533 10.518 -10.892 1.00 97.06 96 GLU A C 1
ATOM 755 O O . GLU A 1 96 ? 5.904 10.863 -11.882 1.00 97.06 96 GLU A O 1
ATOM 760 N N . MET A 1 97 ? 5.933 10.085 -9.776 1.00 96.50 97 MET A N 1
ATOM 761 C CA . MET A 1 97 ? 4.491 9.967 -9.554 1.00 96.50 97 MET A CA 1
ATOM 762 C C . MET A 1 97 ? 3.723 9.207 -10.650 1.00 96.50 97 MET A C 1
ATOM 764 O O . MET A 1 97 ? 2.558 9.493 -10.897 1.00 96.50 97 MET A O 1
ATOM 768 N N . VAL A 1 98 ? 4.348 8.196 -11.266 1.00 97.81 98 VAL A N 1
ATOM 769 C CA . VAL A 1 98 ? 3.716 7.388 -12.327 1.00 97.81 98 VAL A CA 1
ATOM 770 C C . VAL A 1 98 ? 2.850 6.285 -11.723 1.00 97.81 98 VAL A C 1
ATOM 772 O O . VAL A 1 98 ? 3.337 5.472 -10.924 1.00 97.81 98 VAL A O 1
ATOM 775 N N . THR A 1 99 ? 1.587 6.232 -12.137 1.00 98.25 99 THR A N 1
ATOM 776 C CA . THR A 1 99 ? 0.576 5.268 -11.680 1.00 98.25 99 THR A CA 1
ATOM 777 C C . THR A 1 99 ? 0.633 3.925 -12.424 1.00 98.25 99 THR A C 1
ATOM 779 O O . THR A 1 99 ? 1.225 3.806 -13.500 1.00 98.25 99 THR A O 1
ATOM 782 N N . VAL A 1 100 ? -0.024 2.897 -11.875 1.00 97.94 100 VAL A N 1
ATOM 783 C CA . VAL A 1 100 ? -0.231 1.597 -12.540 1.00 97.94 100 VAL A CA 1
ATOM 784 C C . VAL A 1 100 ? -0.986 1.792 -13.849 1.00 97.94 100 VAL A C 1
ATOM 786 O O . VAL A 1 100 ? -0.553 1.279 -14.880 1.00 97.94 100 VAL A O 1
ATOM 789 N N . LYS A 1 101 ? -2.085 2.554 -13.829 1.00 98.19 101 LYS A N 1
ATOM 790 C CA . LYS A 1 101 ? -2.925 2.776 -15.009 1.00 98.19 101 LYS A CA 1
ATOM 791 C C . LYS A 1 101 ? -2.155 3.424 -16.151 1.00 98.19 101 LYS A C 1
ATOM 793 O O . LYS A 1 101 ? -2.234 2.932 -17.276 1.00 98.19 101 LYS A O 1
ATOM 798 N N . GLU A 1 102 ? -1.415 4.498 -15.880 1.00 98.12 102 GLU A N 1
ATOM 799 C CA . GLU A 1 102 ? -0.594 5.175 -16.894 1.00 98.12 102 GLU A CA 1
ATOM 800 C C . GLU A 1 102 ? 0.422 4.211 -17.501 1.00 98.12 102 GLU A C 1
ATOM 802 O O . GLU A 1 102 ? 0.541 4.120 -18.721 1.00 98.12 102 GLU A O 1
ATOM 807 N N . LEU A 1 103 ? 1.099 3.432 -16.654 1.00 97.75 103 LEU A N 1
ATOM 808 C CA . LEU A 1 103 ? 2.131 2.512 -17.103 1.00 97.75 103 LEU A CA 1
ATOM 809 C C . LEU A 1 103 ? 1.564 1.360 -17.945 1.00 97.75 103 LEU A C 1
ATOM 811 O O . LEU A 1 103 ? 2.098 1.060 -19.012 1.00 97.75 103 LEU A O 1
ATOM 815 N N . VAL A 1 104 ? 0.461 0.743 -17.509 1.00 97.88 104 VAL A N 1
ATOM 816 C CA . VAL A 1 104 ? -0.225 -0.326 -18.258 1.00 97.88 104 VAL A CA 1
ATOM 817 C C . VAL A 1 104 ? -0.763 0.198 -19.589 1.00 97.88 104 VAL A C 1
ATOM 819 O O . VAL A 1 104 ? -0.608 -0.472 -20.611 1.00 97.88 104 VAL A O 1
ATOM 822 N N . THR A 1 105 ? -1.369 1.388 -19.588 1.00 98.31 105 THR A N 1
ATOM 823 C CA . THR A 1 105 ? -1.899 2.031 -20.800 1.00 98.31 105 THR A CA 1
ATOM 824 C C . THR A 1 105 ? -0.770 2.280 -21.796 1.00 98.31 105 THR A C 1
ATOM 826 O O . THR A 1 105 ? -0.840 1.798 -22.925 1.00 98.31 105 THR A O 1
ATOM 829 N N . TYR A 1 106 ? 0.330 2.890 -21.345 1.00 98.31 106 TYR A N 1
ATOM 830 C CA . TYR A 1 106 ? 1.502 3.167 -22.174 1.00 98.31 106 TYR A CA 1
ATOM 831 C C . TYR A 1 106 ? 2.123 1.892 -22.767 1.00 98.31 106 TYR A C 1
ATOM 833 O O . TYR A 1 106 ? 2.443 1.841 -23.957 1.00 98.31 106 TYR A O 1
ATOM 841 N N . ILE A 1 107 ? 2.260 0.825 -21.967 1.00 98.19 107 ILE A N 1
ATOM 842 C CA . ILE A 1 107 ? 2.789 -0.462 -22.447 1.00 98.19 107 ILE A CA 1
ATOM 843 C C . ILE A 1 107 ? 1.904 -1.039 -23.555 1.00 98.19 107 ILE A C 1
ATOM 845 O O . ILE A 1 107 ? 2.434 -1.495 -24.572 1.00 98.19 107 ILE A O 1
ATOM 849 N N . LYS A 1 108 ? 0.576 -1.025 -23.373 1.00 98.06 108 LYS A N 1
ATOM 850 C CA . LYS A 1 108 ? -0.377 -1.576 -24.348 1.00 98.06 108 LYS A CA 1
ATOM 851 C C . LYS A 1 108 ? -0.417 -0.755 -25.635 1.00 98.06 108 LYS A C 1
ATOM 853 O O . LYS A 1 108 ? -0.303 -1.332 -26.715 1.00 98.06 108 LYS A O 1
ATOM 858 N N . GLU A 1 109 ? -0.540 0.566 -25.526 1.00 98.31 109 GLU A N 1
ATOM 859 C CA . GLU A 1 109 ? -0.646 1.475 -26.674 1.00 98.31 109 GLU A CA 1
ATOM 860 C C . GLU A 1 109 ? 0.609 1.441 -27.550 1.00 98.31 109 GLU A C 1
ATOM 862 O O . GLU A 1 109 ? 0.516 1.335 -28.774 1.00 98.31 109 GLU A O 1
ATOM 867 N N . HIS A 1 110 ? 1.790 1.444 -26.928 1.00 97.75 110 HIS A N 1
ATOM 868 C CA . HIS A 1 110 ? 3.067 1.476 -27.644 1.00 97.75 110 HIS A CA 1
ATOM 869 C C . HIS A 1 110 ? 3.704 0.095 -27.842 1.00 97.75 110 HIS A C 1
ATOM 871 O O . HIS A 1 110 ? 4.812 0.004 -28.371 1.00 97.75 110 HIS A O 1
ATOM 877 N N . LYS A 1 111 ? 3.021 -0.986 -27.433 1.00 97.31 111 LYS A N 1
ATOM 878 C CA . LYS A 1 111 ? 3.498 -2.379 -27.527 1.00 97.31 111 LYS A CA 1
ATOM 879 C C . LYS A 1 111 ? 4.918 -2.546 -26.970 1.00 97.31 111 LYS A C 1
ATOM 881 O O . LYS A 1 111 ? 5.782 -3.166 -27.592 1.00 97.31 111 LYS A O 1
ATOM 886 N N . ILE A 1 112 ? 5.170 -1.964 -25.800 1.00 97.88 112 ILE A N 1
ATOM 887 C CA . ILE A 1 112 ? 6.509 -1.901 -25.210 1.00 97.88 112 ILE A CA 1
ATOM 888 C C . ILE A 1 112 ? 7.005 -3.300 -24.836 1.00 97.88 112 ILE A C 1
ATOM 890 O O . ILE A 1 112 ? 6.341 -4.019 -24.094 1.00 97.88 112 ILE A O 1
ATOM 894 N N . ARG A 1 113 ? 8.209 -3.651 -25.303 1.00 97.44 113 ARG A N 1
ATOM 895 C CA . ARG A 1 113 ? 8.954 -4.871 -24.933 1.00 97.44 113 ARG A CA 1
ATOM 896 C C . ARG A 1 113 ? 10.357 -4.584 -24.382 1.00 97.44 113 ARG A C 1
ATOM 898 O O . ARG A 1 113 ? 11.131 -5.503 -24.160 1.00 97.44 113 ARG A O 1
ATOM 905 N N . ASP A 1 114 ? 10.682 -3.317 -24.134 1.00 97.69 114 ASP A N 1
ATOM 906 C CA . ASP A 1 114 ? 11.950 -2.884 -23.539 1.00 97.69 114 ASP A CA 1
ATOM 907 C C . ASP A 1 114 ? 11.668 -1.859 -22.438 1.00 97.69 114 ASP A C 1
ATOM 909 O O . ASP A 1 114 ? 11.049 -0.817 -22.678 1.00 97.69 114 ASP A O 1
ATOM 913 N N . VAL A 1 115 ? 12.134 -2.140 -21.220 1.00 96.94 115 VAL A N 1
ATOM 914 C CA . VAL A 1 115 ? 11.963 -1.250 -20.061 1.00 96.94 115 VAL A CA 1
ATOM 915 C C . VAL A 1 115 ? 12.557 0.138 -20.310 1.00 96.94 115 VAL A C 1
ATOM 917 O O . VAL A 1 115 ? 12.048 1.127 -19.784 1.00 96.94 115 VAL A O 1
ATOM 920 N N . ASN A 1 116 ? 13.613 0.259 -21.116 1.00 95.81 116 ASN A N 1
ATOM 921 C CA . ASN A 1 116 ? 14.231 1.548 -21.417 1.00 95.81 116 ASN A CA 1
ATOM 922 C C . ASN A 1 116 ? 13.290 2.483 -22.188 1.00 95.81 116 ASN A C 1
ATOM 924 O O . ASN A 1 116 ? 13.438 3.695 -22.052 1.00 95.81 116 ASN A O 1
ATOM 928 N N . HIS A 1 117 ? 12.299 1.967 -22.922 1.00 97.12 117 HIS A N 1
ATOM 929 C CA . HIS A 1 117 ? 11.291 2.810 -23.573 1.00 97.12 117 HIS A CA 1
ATOM 930 C C . HIS A 1 117 ? 10.350 3.483 -22.567 1.00 97.12 117 HIS A C 1
ATOM 932 O O . HIS A 1 117 ? 9.879 4.589 -22.816 1.00 97.12 117 HIS A O 1
ATOM 938 N N . LEU A 1 118 ? 10.148 2.894 -21.383 1.00 97.12 118 LEU A N 1
ATOM 939 C CA . LEU A 1 118 ? 9.341 3.505 -20.319 1.00 97.12 118 LEU A CA 1
ATOM 940 C C . LEU A 1 118 ? 9.968 4.794 -19.762 1.00 97.12 118 LEU A C 1
ATOM 942 O O . LEU A 1 118 ? 9.286 5.588 -19.117 1.00 97.12 118 LEU A O 1
ATOM 946 N N . LYS A 1 119 ? 11.250 5.057 -20.052 1.00 95.25 119 LYS A N 1
ATOM 947 C CA . LYS A 1 119 ? 11.914 6.324 -19.710 1.00 95.25 119 LYS A CA 1
ATOM 948 C C . LYS A 1 119 ? 11.297 7.528 -20.432 1.00 95.25 119 LYS A C 1
ATOM 950 O O . LYS A 1 119 ? 11.454 8.643 -19.954 1.00 95.25 119 LYS A O 1
ATOM 955 N N . GLN A 1 120 ? 10.549 7.323 -21.521 1.00 96.94 120 GLN A N 1
ATOM 956 C CA . GLN A 1 120 ? 9.789 8.397 -22.178 1.00 96.94 120 GLN A CA 1
ATOM 957 C C . GLN A 1 120 ? 8.725 9.003 -21.253 1.00 96.94 120 GLN A C 1
ATOM 959 O O . GLN A 1 120 ? 8.521 10.211 -21.259 1.00 96.94 120 GLN A O 1
ATOM 964 N N . ILE A 1 121 ? 8.125 8.183 -20.385 1.00 96.50 121 ILE A N 1
ATOM 965 C CA . ILE A 1 121 ? 7.247 8.625 -19.288 1.00 96.50 121 ILE A CA 1
ATOM 966 C C . ILE A 1 121 ? 7.997 8.660 -17.947 1.00 96.50 121 ILE A C 1
ATOM 968 O O . ILE A 1 121 ? 7.412 8.507 -16.880 1.00 96.50 121 ILE A O 1
ATOM 972 N N . ARG A 1 122 ? 9.324 8.833 -18.005 1.00 96.38 122 ARG A N 1
ATOM 973 C CA . ARG A 1 122 ? 10.245 9.010 -16.871 1.00 96.38 122 ARG A CA 1
ATOM 974 C C . ARG A 1 122 ? 10.339 7.843 -15.882 1.00 96.38 122 ARG A C 1
ATOM 976 O O . ARG A 1 122 ? 11.040 7.948 -14.877 1.00 96.38 122 ARG A O 1
ATOM 983 N N . VAL A 1 123 ? 9.744 6.684 -16.160 1.00 96.75 123 VAL A N 1
ATOM 984 C CA . VAL A 1 123 ? 9.864 5.520 -15.267 1.00 96.75 123 VAL A CA 1
ATOM 985 C C . VAL A 1 123 ? 11.329 5.106 -15.119 1.00 96.75 123 VAL A C 1
ATOM 987 O O . VAL A 1 123 ? 12.037 4.841 -16.091 1.00 96.75 123 VAL A O 1
ATOM 990 N N . GLY A 1 124 ? 11.786 5.061 -13.866 1.00 93.69 124 GLY A N 1
ATOM 991 C CA . GLY A 1 124 ? 13.169 4.740 -13.516 1.00 93.69 124 GLY A CA 1
ATOM 992 C C . GLY A 1 124 ? 14.163 5.899 -13.648 1.00 93.69 124 GLY A C 1
ATOM 993 O O . GLY A 1 124 ? 15.360 5.653 -13.517 1.00 93.69 124 GLY A O 1
ATOM 994 N N . MET A 1 125 ? 13.698 7.133 -13.888 1.00 93.88 125 MET A N 1
ATOM 995 C CA . MET A 1 125 ? 14.559 8.317 -14.057 1.00 93.88 125 MET A CA 1
ATOM 996 C C . MET A 1 125 ? 14.656 9.241 -12.839 1.00 93.88 125 MET A C 1
ATOM 998 O O . MET A 1 125 ? 15.453 10.174 -12.867 1.00 93.88 125 MET A O 1
ATOM 1002 N N . GLY A 1 126 ? 13.886 8.997 -11.779 1.00 91.94 126 GLY A N 1
ATOM 1003 C CA . GLY A 1 126 ? 13.996 9.796 -10.559 1.00 91.94 126 GLY A CA 1
ATOM 1004 C C . GLY A 1 126 ? 15.255 9.480 -9.746 1.00 91.94 126 GLY A C 1
ATOM 1005 O O . GLY A 1 126 ? 15.957 8.515 -10.045 1.00 91.94 126 GLY A O 1
ATOM 1006 N N . ALA A 1 127 ? 15.484 10.224 -8.660 1.00 89.56 127 ALA A N 1
ATOM 1007 C CA . ALA A 1 127 ? 16.676 10.125 -7.799 1.00 89.56 127 ALA A CA 1
ATOM 1008 C C . ALA A 1 127 ? 17.008 8.698 -7.311 1.00 89.56 127 ALA A C 1
ATOM 1010 O O . ALA A 1 127 ? 18.160 8.323 -7.098 1.00 89.56 127 ALA A O 1
ATOM 1011 N N . CYS A 1 128 ? 15.994 7.834 -7.179 1.00 91.88 128 CYS A N 1
ATOM 1012 C CA . CYS A 1 128 ? 16.226 6.436 -6.821 1.00 91.88 128 CYS A CA 1
ATOM 1013 C C . CYS A 1 128 ? 16.939 5.618 -7.919 1.00 91.88 128 CYS A C 1
ATOM 1015 O O . CYS A 1 128 ? 17.420 4.522 -7.625 1.00 91.88 128 CYS A O 1
ATOM 1017 N N . GLY A 1 129 ? 17.008 6.093 -9.168 1.00 90.44 129 GLY A N 1
ATOM 1018 C CA . GLY A 1 129 ? 17.596 5.384 -10.311 1.00 90.44 129 GLY A CA 1
ATOM 1019 C C . GLY A 1 129 ? 16.838 4.109 -10.699 1.00 90.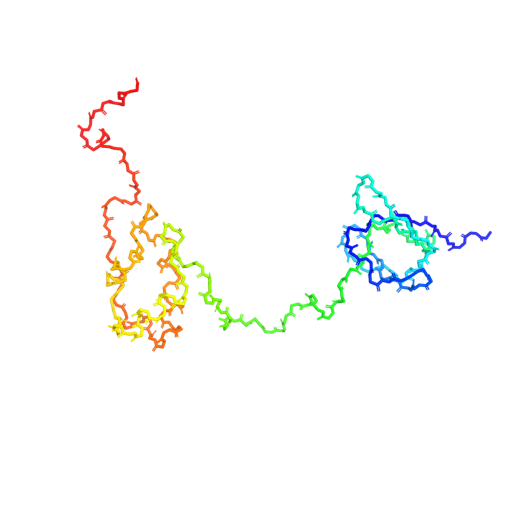44 129 GLY A C 1
ATOM 1020 O O . GLY A 1 129 ? 17.433 3.140 -11.163 1.00 90.44 129 GLY A O 1
ATOM 1021 N N . GLY A 1 130 ? 15.533 4.057 -10.417 1.00 92.44 130 GLY A N 1
ATOM 1022 C CA . GLY A 1 130 ? 14.674 2.912 -10.722 1.00 92.44 130 GLY A CA 1
ATOM 1023 C C . GLY A 1 130 ? 14.738 1.746 -9.735 1.00 92.44 130 GLY A C 1
ATOM 1024 O O . GLY A 1 130 ? 14.086 0.730 -9.970 1.00 92.44 130 GLY A O 1
ATOM 1025 N N . LYS A 1 131 ? 15.458 1.872 -8.612 1.00 91.25 131 LYS A N 1
ATOM 1026 C CA . LYS A 1 131 ? 15.596 0.798 -7.606 1.00 91.25 131 LYS A CA 1
ATOM 1027 C C . LYS A 1 131 ? 14.260 0.290 -7.054 1.00 91.25 131 LYS A C 1
ATOM 1029 O O . LYS A 1 131 ? 14.124 -0.902 -6.821 1.00 91.25 131 LYS A O 1
ATOM 1034 N N . ASN A 1 132 ? 13.277 1.177 -6.905 1.00 92.19 132 ASN A N 1
ATOM 1035 C CA . ASN A 1 132 ? 11.977 0.822 -6.334 1.00 92.19 132 ASN A CA 1
ATOM 1036 C C . ASN A 1 132 ? 10.994 0.336 -7.406 1.00 92.19 132 ASN A C 1
ATOM 1038 O O . ASN A 1 132 ? 10.400 -0.728 -7.271 1.00 92.19 132 ASN A O 1
ATOM 1042 N N . CYS A 1 133 ? 10.846 1.086 -8.503 1.00 95.31 133 CYS A N 1
ATOM 1043 C CA . CYS A 1 133 ? 9.870 0.752 -9.539 1.00 95.31 133 CYS A CA 1
ATOM 1044 C C . CYS A 1 133 ? 10.269 -0.467 -10.378 1.00 95.31 133 CYS A C 1
ATOM 1046 O O . CYS A 1 133 ? 9.385 -1.207 -10.796 1.00 95.31 133 CYS A O 1
ATOM 1048 N N . SER A 1 134 ? 11.568 -0.732 -10.582 1.00 94.00 134 SER A N 1
ATOM 1049 C CA . SER A 1 134 ? 12.034 -1.878 -11.385 1.00 94.00 134 SER A CA 1
ATOM 1050 C C . SER A 1 134 ? 11.583 -3.233 -10.835 1.00 94.00 134 SER A C 1
ATOM 1052 O O . SER A 1 134 ? 11.244 -4.114 -11.621 1.00 94.00 134 SER A O 1
ATOM 1054 N N . ALA A 1 135 ? 11.506 -3.382 -9.509 1.00 94.12 135 ALA A N 1
ATOM 1055 C CA . ALA A 1 135 ? 11.017 -4.599 -8.859 1.00 94.12 135 ALA A CA 1
ATOM 1056 C C . ALA A 1 135 ? 9.512 -4.838 -9.083 1.00 94.12 135 ALA A C 1
ATOM 1058 O O . ALA A 1 135 ? 9.053 -5.975 -9.012 1.00 94.12 135 ALA A O 1
ATOM 1059 N N . LEU A 1 136 ? 8.750 -3.780 -9.375 1.00 95.44 136 LEU A N 1
ATOM 1060 C CA . LEU A 1 136 ? 7.304 -3.842 -9.601 1.00 95.44 136 LEU A CA 1
ATOM 1061 C C . LEU A 1 136 ? 6.945 -4.087 -11.074 1.00 95.44 136 LEU A C 1
ATOM 1063 O O . LEU A 1 136 ? 5.838 -4.538 -11.370 1.00 95.44 136 LEU A O 1
ATOM 1067 N N . LEU A 1 137 ? 7.871 -3.823 -12.004 1.00 95.81 137 LEU A N 1
ATOM 1068 C CA . LEU A 1 137 ? 7.624 -3.944 -13.443 1.00 95.81 137 LEU A CA 1
ATOM 1069 C C . LEU A 1 137 ? 7.126 -5.331 -13.883 1.00 95.81 137 LEU A C 1
ATOM 1071 O O . LEU A 1 137 ? 6.188 -5.347 -14.675 1.00 95.81 137 LEU A O 1
ATOM 1075 N N . PRO A 1 138 ? 7.627 -6.476 -13.374 1.00 95.44 138 PRO A N 1
ATOM 1076 C CA . PRO A 1 138 ? 7.110 -7.782 -13.787 1.00 95.44 138 PRO A CA 1
ATOM 1077 C C . PRO A 1 138 ? 5.592 -7.911 -13.608 1.00 95.44 138 PRO A C 1
ATOM 1079 O O . PRO A 1 138 ? 4.896 -8.378 -14.509 1.00 95.44 138 PRO A O 1
ATOM 1082 N N . GLN A 1 139 ? 5.061 -7.433 -12.478 1.00 94.19 139 GLN A N 1
ATOM 1083 C CA . GLN A 1 139 ? 3.623 -7.462 -12.211 1.00 94.19 139 GLN A CA 1
ATOM 1084 C C . GLN A 1 139 ? 2.865 -6.502 -13.135 1.00 94.19 139 GLN A C 1
ATOM 1086 O O . GLN A 1 139 ? 1.801 -6.847 -13.642 1.00 94.19 139 GLN A O 1
ATOM 1091 N N . VAL A 1 140 ? 3.418 -5.317 -13.406 1.00 95.88 140 VAL A N 1
ATOM 1092 C CA . VAL A 1 140 ? 2.783 -4.335 -14.298 1.00 95.88 140 VAL A CA 1
ATOM 1093 C C . VAL A 1 140 ? 2.743 -4.824 -15.750 1.00 95.88 140 VAL A C 1
ATOM 1095 O O . VAL A 1 140 ? 1.708 -4.713 -16.404 1.00 95.88 140 VAL A O 1
ATOM 1098 N N . PHE A 1 141 ? 3.824 -5.422 -16.255 1.00 97.12 141 PHE A N 1
ATOM 1099 C CA . PHE A 1 141 ? 3.839 -6.025 -17.592 1.00 97.12 141 PHE A CA 1
ATOM 1100 C C . PHE A 1 141 ? 2.869 -7.209 -17.686 1.00 97.12 141 PHE A C 1
ATOM 1102 O O . PHE A 1 141 ? 2.147 -7.319 -18.678 1.00 97.12 141 PHE A O 1
ATOM 1109 N N . LYS A 1 142 ? 2.747 -8.017 -16.623 1.00 95.00 142 LYS A N 1
ATOM 1110 C CA . LYS A 1 142 ? 1.724 -9.069 -16.539 1.00 95.00 142 LYS A CA 1
ATOM 1111 C C . LYS A 1 142 ? 0.305 -8.498 -16.661 1.00 95.00 142 LYS A C 1
ATOM 1113 O O . LYS A 1 142 ? -0.486 -9.030 -17.434 1.00 95.00 142 LYS A O 1
ATOM 1118 N N . LEU A 1 143 ? -0.010 -7.389 -15.978 1.00 94.94 143 LEU A N 1
ATOM 1119 C CA . LEU A 1 143 ? -1.295 -6.674 -16.131 1.00 94.94 143 LEU A CA 1
ATOM 1120 C C . LEU A 1 143 ? -1.493 -6.108 -17.547 1.00 94.94 143 LEU A C 1
ATOM 1122 O O . LEU A 1 143 ? -2.619 -6.000 -18.044 1.00 94.94 143 LEU A O 1
ATOM 1126 N N . ALA A 1 144 ? -0.395 -5.764 -18.221 1.00 95.94 144 ALA A N 1
ATOM 1127 C CA . ALA A 1 144 ? -0.412 -5.366 -19.619 1.00 95.94 144 ALA A CA 1
ATOM 1128 C C . ALA A 1 144 ? -0.601 -6.542 -20.599 1.00 95.94 144 ALA A C 1
ATOM 1130 O O . ALA A 1 144 ? -0.811 -6.299 -21.786 1.00 95.94 144 ALA A O 1
ATOM 1131 N N . GLY A 1 145 ? -0.592 -7.790 -20.115 1.00 95.69 145 GLY A N 1
ATOM 1132 C CA . GLY A 1 145 ? -0.695 -8.999 -20.935 1.00 95.69 145 GLY A CA 1
ATOM 1133 C C . GLY A 1 145 ? 0.625 -9.405 -21.594 1.00 95.69 145 GLY A C 1
ATOM 1134 O O . GLY A 1 145 ? 0.611 -10.077 -22.622 1.00 95.69 145 GLY A O 1
ATOM 1135 N N . VAL A 1 146 ? 1.760 -8.976 -21.040 1.00 96.88 146 VAL A N 1
ATOM 1136 C CA . VAL A 1 146 ? 3.101 -9.252 -21.567 1.00 96.88 146 VAL A CA 1
ATOM 1137 C C . VAL A 1 146 ? 3.866 -10.118 -20.567 1.00 96.88 146 VAL A C 1
ATOM 1139 O O . VAL A 1 146 ? 3.989 -9.752 -19.397 1.00 96.88 146 VAL A O 1
ATOM 1142 N N . ASP A 1 147 ? 4.396 -11.258 -21.019 1.00 96.25 147 ASP A N 1
ATOM 1143 C CA . ASP A 1 147 ? 5.295 -12.069 -20.195 1.00 96.25 147 ASP A CA 1
ATOM 1144 C C . ASP A 1 147 ? 6.610 -11.310 -19.984 1.00 96.25 147 ASP A C 1
ATOM 1146 O O . ASP A 1 147 ? 7.281 -10.910 -20.935 1.00 96.25 147 ASP A O 1
ATOM 1150 N N . TRP A 1 148 ? 6.992 -11.133 -18.720 1.00 96.50 148 TRP A N 1
ATOM 1151 C CA . TRP A 1 148 ? 8.237 -10.482 -18.332 1.00 96.50 148 TRP A CA 1
ATOM 1152 C C . TRP A 1 148 ? 9.478 -11.146 -18.942 1.00 96.50 148 TRP A C 1
ATOM 1154 O O . TRP A 1 148 ? 10.471 -10.465 -19.189 1.00 96.50 148 TRP A O 1
ATOM 1164 N N . LYS A 1 149 ? 9.433 -12.454 -19.229 1.00 96.50 149 LYS A N 1
ATOM 1165 C CA . LYS A 1 149 ? 10.544 -13.173 -19.877 1.00 96.50 149 LYS A CA 1
ATOM 1166 C C . LYS A 1 149 ? 10.858 -12.665 -21.285 1.00 96.50 149 LYS A C 1
ATOM 1168 O O . LYS A 1 149 ? 11.985 -12.820 -21.741 1.00 96.50 149 LYS A O 1
ATOM 1173 N N . GLU A 1 150 ? 9.879 -12.069 -21.959 1.00 95.69 150 GLU A N 1
ATOM 1174 C CA . GLU A 1 150 ? 10.024 -11.504 -23.304 1.00 95.69 150 GLU A CA 1
ATOM 1175 C C . GLU A 1 150 ? 10.411 -10.016 -23.276 1.00 95.69 150 GLU A C 1
ATOM 1177 O O . GLU A 1 150 ? 10.531 -9.390 -24.329 1.00 95.69 150 GLU A O 1
ATOM 1182 N N . VAL A 1 151 ? 10.561 -9.426 -22.084 1.00 97.75 151 VAL A N 1
ATOM 1183 C CA . VAL A 1 151 ? 10.846 -8.002 -21.902 1.00 97.75 151 VAL A CA 1
ATOM 1184 C C . VAL A 1 151 ? 12.338 -7.792 -21.671 1.00 97.75 151 VAL A C 1
ATOM 1186 O O . VAL A 1 151 ? 12.925 -8.332 -20.732 1.00 97.75 151 VAL A O 1
ATOM 1189 N N . THR A 1 152 ? 12.953 -6.936 -22.484 1.00 97.62 152 THR A N 1
ATOM 1190 C CA . THR A 1 152 ? 14.343 -6.519 -22.284 1.00 97.62 152 THR A CA 1
ATOM 1191 C C . THR A 1 152 ? 14.458 -5.702 -20.990 1.00 97.62 152 THR A C 1
ATOM 1193 O O . THR A 1 152 ? 13.778 -4.675 -20.850 1.00 97.62 152 THR A O 1
ATOM 1196 N N . PRO A 1 153 ? 15.309 -6.112 -20.028 1.00 94.00 153 PRO A N 1
ATOM 1197 C CA . PRO A 1 153 ? 15.451 -5.411 -18.760 1.00 94.00 153 PRO A CA 1
ATOM 1198 C C . PRO A 1 153 ? 16.095 -4.029 -18.935 1.00 94.00 153 PRO A C 1
ATOM 1200 O O . PRO A 1 153 ? 16.861 -3.765 -19.863 1.00 94.00 153 PRO A O 1
ATOM 1203 N N . GLY A 1 154 ? 15.812 -3.129 -17.992 1.00 92.44 154 GLY A N 1
ATOM 1204 C CA . GLY A 1 154 ? 16.373 -1.781 -18.000 1.00 92.44 154 GLY A CA 1
ATOM 1205 C C . GLY A 1 154 ? 17.896 -1.794 -17.847 1.00 92.44 154 GLY A C 1
ATOM 1206 O O . GLY A 1 154 ? 18.445 -2.523 -17.019 1.00 92.44 154 GLY A O 1
ATOM 1207 N N . THR A 1 155 ? 18.588 -0.944 -18.609 1.00 91.44 155 THR A N 1
ATOM 1208 C CA . THR A 1 155 ? 20.049 -0.818 -18.498 1.00 91.44 155 THR A CA 1
ATOM 1209 C C . THR A 1 155 ? 20.415 -0.120 -17.188 1.00 91.44 155 THR A C 1
ATOM 1211 O O . THR A 1 155 ? 19.997 1.022 -16.964 1.00 91.44 155 THR A O 1
ATOM 1214 N N . LYS A 1 156 ? 21.225 -0.775 -16.347 1.00 88.06 156 LYS A N 1
ATOM 1215 C CA . LYS A 1 156 ? 21.821 -0.167 -15.147 1.00 88.06 156 LYS A CA 1
ATOM 1216 C C . LYS A 1 156 ? 23.023 0.685 -15.553 1.00 88.06 156 LYS A C 1
ATOM 1218 O O . LYS A 1 156 ? 23.874 0.222 -16.307 1.00 88.06 156 LYS A O 1
ATOM 1223 N N . ARG A 1 157 ? 23.088 1.923 -15.064 1.00 86.81 157 ARG A N 1
ATOM 1224 C CA . ARG A 1 157 ? 24.178 2.866 -15.351 1.00 86.81 157 ARG A CA 1
ATOM 1225 C C . ARG A 1 157 ? 24.813 3.324 -14.038 1.00 86.81 157 ARG A C 1
ATOM 1227 O O . ARG A 1 157 ? 24.062 3.576 -13.096 1.00 86.81 157 ARG A O 1
ATOM 1234 N N . PRO A 1 158 ? 26.148 3.432 -13.957 1.00 86.25 158 PRO A N 1
ATOM 1235 C CA . PRO A 1 158 ? 26.794 4.172 -12.884 1.00 86.25 158 PRO A CA 1
ATOM 1236 C C . PRO A 1 158 ? 26.330 5.640 -12.881 1.00 86.25 158 PRO A C 1
ATOM 1238 O O . PRO A 1 158 ? 26.025 6.192 -13.936 1.00 86.25 158 PRO A O 1
ATOM 1241 N N . LEU A 1 159 ? 26.271 6.305 -11.731 1.00 86.06 159 LEU A N 1
ATOM 1242 C CA . LEU A 1 159 ? 26.585 5.796 -10.392 1.00 86.06 159 LEU A CA 1
ATOM 1243 C C . LEU A 1 159 ? 25.362 5.168 -9.716 1.00 86.06 159 LEU A C 1
ATOM 1245 O O . LEU A 1 159 ? 24.222 5.532 -9.985 1.00 86.06 159 LEU A O 1
ATOM 1249 N N . SER A 1 160 ? 25.600 4.215 -8.811 1.00 84.19 160 SER A N 1
ATOM 1250 C CA . SER A 1 160 ? 24.514 3.527 -8.097 1.00 84.19 160 SER A CA 1
ATOM 1251 C C . SER A 1 160 ? 23.717 4.460 -7.186 1.00 84.19 160 SER A C 1
ATOM 1253 O O . SER A 1 160 ? 22.559 4.172 -6.893 1.00 84.19 160 SER A O 1
ATOM 1255 N N . VAL A 1 161 ? 24.315 5.555 -6.729 1.00 87.94 161 VAL A N 1
ATOM 1256 C CA . VAL A 1 161 ? 23.687 6.608 -5.927 1.00 87.94 161 VAL A CA 1
ATOM 1257 C C . VAL A 1 161 ? 24.210 7.956 -6.400 1.00 87.94 161 VAL A C 1
ATOM 1259 O O . VAL A 1 161 ? 25.282 8.030 -7.002 1.00 87.94 161 VAL A O 1
ATOM 1262 N N . GLU A 1 162 ? 23.442 9.005 -6.138 1.00 86.31 162 GLU A N 1
ATOM 1263 C CA . GLU A 1 162 ? 23.875 10.376 -6.375 1.00 86.31 162 GLU A CA 1
ATOM 1264 C C . GLU A 1 162 ? 25.083 10.682 -5.488 1.00 86.31 162 GLU A C 1
ATOM 1266 O O . GLU A 1 162 ? 25.083 10.370 -4.295 1.00 86.31 162 GLU A O 1
ATOM 1271 N N . ILE A 1 163 ? 26.115 11.275 -6.080 1.00 89.25 163 ILE A N 1
ATOM 1272 C CA . ILE A 1 163 ? 27.272 11.788 -5.352 1.00 89.25 163 ILE A CA 1
ATOM 1273 C C . ILE A 1 163 ? 27.517 13.233 -5.782 1.00 89.25 163 ILE A C 1
ATOM 1275 O O . ILE A 1 163 ? 27.221 13.588 -6.928 1.00 89.25 163 ILE A O 1
ATOM 1279 N N . PRO A 1 164 ? 28.046 14.074 -4.888 1.00 90.25 164 PRO A N 1
ATOM 1280 C CA . PRO A 1 164 ? 28.383 15.441 -5.240 1.00 90.25 164 PRO A CA 1
ATOM 1281 C C . PRO A 1 164 ? 29.568 15.486 -6.211 1.00 90.25 164 PRO A C 1
ATOM 1283 O O . PRO A 1 164 ? 30.427 14.604 -6.215 1.00 90.25 164 PRO A O 1
ATOM 1286 N N . MET A 1 165 ? 29.630 16.545 -7.021 1.00 90.56 165 MET A N 1
ATOM 1287 C CA . MET A 1 165 ? 30.647 16.678 -8.068 1.00 90.56 165 MET A CA 1
ATOM 1288 C C . MET A 1 165 ? 32.071 16.757 -7.506 1.00 90.56 165 MET A C 1
ATOM 1290 O O . MET A 1 165 ? 32.968 16.158 -8.088 1.00 90.56 165 MET A O 1
ATOM 1294 N N . TYR A 1 166 ? 32.278 17.412 -6.355 1.00 92.81 166 TYR A N 1
ATOM 1295 C CA . TYR A 1 166 ? 33.603 17.530 -5.726 1.00 92.81 166 TYR A CA 1
ATOM 1296 C C . TYR A 1 166 ? 34.242 16.155 -5.463 1.00 92.81 166 TYR A C 1
ATOM 1298 O O . TYR A 1 166 ? 35.441 15.978 -5.657 1.00 92.81 166 TYR A O 1
ATOM 1306 N N . ALA A 1 167 ? 33.430 15.140 -5.139 1.00 90.06 167 ALA A N 1
ATOM 1307 C CA . ALA A 1 167 ? 33.902 13.776 -4.918 1.00 90.06 167 ALA A CA 1
ATOM 1308 C C . ALA A 1 167 ? 34.383 13.088 -6.210 1.00 90.06 167 ALA A C 1
ATOM 1310 O O . ALA A 1 167 ? 35.195 12.169 -6.143 1.00 90.06 167 ALA A O 1
ATOM 1311 N N . LEU A 1 168 ? 33.898 13.517 -7.383 1.00 90.88 168 LEU A N 1
ATOM 1312 C CA . LEU A 1 168 ? 34.343 13.013 -8.688 1.00 90.88 168 LEU A CA 1
ATOM 1313 C C . LEU A 1 168 ? 35.643 13.663 -9.163 1.00 90.88 168 LEU A C 1
ATOM 1315 O O . LEU A 1 168 ? 36.443 13.002 -9.821 1.00 90.88 168 LEU A O 1
ATOM 1319 N N . ILE A 1 169 ? 35.840 14.945 -8.847 1.00 93.44 169 ILE A N 1
ATOM 1320 C CA . ILE A 1 169 ? 37.021 15.726 -9.253 1.00 93.44 169 ILE A CA 1
ATOM 1321 C C . ILE A 1 169 ? 38.110 15.784 -8.171 1.00 93.44 169 ILE A C 1
ATOM 1323 O O . ILE A 1 169 ? 39.152 16.392 -8.392 1.00 93.44 169 ILE A O 1
ATOM 1327 N N . ASN A 1 170 ? 37.894 15.104 -7.040 1.00 88.25 170 ASN A N 1
ATOM 1328 C CA . ASN A 1 170 ? 38.797 15.053 -5.889 1.00 88.25 170 ASN A CA 1
ATOM 1329 C C . ASN A 1 170 ? 39.100 16.438 -5.282 1.00 88.25 170 ASN A C 1
ATOM 1331 O O . ASN A 1 170 ? 40.227 16.714 -4.875 1.00 88.25 170 ASN A O 1
ATOM 1335 N N . GLU A 1 171 ? 38.085 17.302 -5.235 1.00 92.62 171 GLU A N 1
ATOM 1336 C CA . GLU A 1 171 ? 38.133 18.582 -4.525 1.00 92.62 171 GLU A CA 1
ATOM 1337 C C . GLU A 1 171 ? 37.544 18.441 -3.116 1.00 92.62 171 GLU A C 1
ATOM 1339 O O . GLU A 1 171 ? 36.681 17.595 -2.860 1.00 92.62 171 GLU A O 1
ATOM 1344 N N . GLU A 1 172 ? 38.022 19.274 -2.191 1.00 87.31 172 GLU A N 1
ATOM 1345 C CA . GLU A 1 172 ? 37.467 19.356 -0.840 1.00 87.31 172 GLU A CA 1
ATOM 1346 C C . GLU A 1 172 ? 36.062 19.978 -0.860 1.00 87.31 172 GLU A C 1
ATOM 1348 O O . GLU A 1 172 ? 35.725 20.786 -1.726 1.00 87.31 172 GLU A O 1
ATOM 1353 N N . ASP A 1 173 ? 35.225 19.589 0.104 1.00 83.38 173 ASP A N 1
ATOM 1354 C CA . ASP A 1 173 ? 33.884 20.153 0.267 1.00 83.38 173 ASP A CA 1
ATOM 1355 C C . ASP A 1 173 ? 34.015 21.625 0.692 1.00 83.38 173 ASP A C 1
ATOM 1357 O O . ASP A 1 173 ? 34.347 21.922 1.841 1.00 83.38 173 ASP A O 1
ATOM 1361 N N . VAL A 1 174 ? 33.792 22.548 -0.249 1.00 74.00 174 VAL A N 1
ATOM 1362 C CA . VAL A 1 174 ? 33.785 23.996 0.002 1.00 74.00 174 VAL A CA 1
ATOM 1363 C C . VAL A 1 174 ? 32.469 24.358 0.697 1.00 74.00 174 VAL A C 1
ATOM 1365 O O . VAL A 1 174 ? 31.533 24.858 0.071 1.00 74.00 174 VAL A O 1
ATOM 1368 N N . LYS A 1 175 ? 32.368 24.029 1.984 1.00 61.78 175 LYS A N 1
ATOM 1369 C CA . LYS A 1 175 ? 31.292 24.489 2.871 1.00 61.78 175 LYS A CA 1
ATOM 1370 C C . LYS A 1 175 ? 31.647 25.790 3.569 1.00 61.78 175 LYS A C 1
ATOM 1372 O O . LYS A 1 175 ? 32.796 25.909 4.044 1.00 61.78 175 LYS A O 1
#

Foldseek 3Di:
DCFKDKAKAKAADDDPDDQQDWFFFAFPVRDTDGTWGFHDWDQDPVVRIIITITIGTPVCRVGTHDTDPDDPVVVDDDPDDDPPDDDQCPALAVQLSDGLVNLLVCCQVVVAQEPQVCCVSPQLPGQQNNPRNQVVVCVSCVVSVHHNVSHHGDDDDDDNHDDDVCVVVVHDDPD

Sequence (175 aa):
NESTAEVILPHEYIPAFKVGDKIPVADQHGKFLEEAEVVKMRFNKKYKTHLVHIKTSLKNGAKVSGIRVQPEKTVKPMADPSFEYVPDNGIVCHCEMVTVKELVTYIKEHKIRDVNHLKQIRVGMGACGGKNCSALLPQVFKLAGVDWKEVTPGTKRPLSVEIPMYALINEEDVK

pLDDT: mean 91.1, std 6.78, range [45.78, 98.31]